Protein AF-A0A944R8H8-F1 (afdb_monomer_lite)

Foldseek 3Di:
DEEPPLVVDDPVVSVVVLQVVLVPADQQGKDFYYLVPQPDDRPQWDDPDRGIITGD

Sequence (56 aa):
FCRNLLYYLHPKKREYLLNKLVDHLEKGGWLVLGITETGYKLDRMKKLSLSIYQKI

pLDDT: mean 93.05, std 3.39, range [82.69, 96.81]

Radius of gyration: 10.3 Å; chains: 1; bounding box: 22×18×25 Å

Structure (mmCIF, N/CA/C/O backbone):
data_AF-A0A944R8H8-F1
#
_entry.id   AF-A0A944R8H8-F1
#
loop_
_atom_site.group_PDB
_atom_site.id
_atom_site.type_symbol
_atom_site.label_atom_id
_atom_site.label_alt_id
_atom_site.label_comp_id
_atom_site.label_asym_id
_atom_site.label_entity_id
_atom_site.label_seq_id
_atom_site.pdbx_PDB_ins_code
_atom_site.Cartn_x
_atom_site.Cartn_y
_atom_site.Cartn_z
_atom_site.occupancy
_atom_site.B_iso_or_equiv
_atom_site.auth_seq_id
_atom_site.auth_comp_id
_atom_site.auth_asym_id
_atom_site.auth_atom_id
_atom_site.pdbx_PDB_model_num
ATOM 1 N N . PHE A 1 1 ? -7.964 -7.609 -3.532 1.00 90.69 1 PHE A N 1
ATOM 2 C CA . PHE A 1 1 ? -6.692 -8.357 -3.659 1.00 90.69 1 PHE A CA 1
ATOM 3 C C . PHE A 1 1 ? -6.015 -7.973 -4.968 1.00 90.69 1 PHE A C 1
ATOM 5 O O . PHE A 1 1 ? -6.688 -7.971 -5.986 1.00 90.69 1 PHE A O 1
ATOM 12 N N . CYS A 1 2 ? -4.725 -7.631 -4.954 1.00 92.44 2 CYS A N 1
ATOM 13 C CA . CYS A 1 2 ? -3.937 -7.329 -6.155 1.00 92.44 2 CYS A CA 1
ATOM 14 C C . CYS A 1 2 ? -2.506 -7.829 -5.919 1.00 92.44 2 CYS A C 1
ATOM 16 O O . CYS A 1 2 ? -1.676 -7.105 -5.382 1.00 92.44 2 CYS A O 1
ATOM 18 N N . ARG A 1 3 ? -2.258 -9.112 -6.199 1.00 94.00 3 ARG A N 1
ATOM 19 C CA . ARG A 1 3 ? -1.020 -9.810 -5.826 1.00 94.00 3 ARG A CA 1
ATOM 20 C C . ARG A 1 3 ? -0.287 -10.281 -7.073 1.00 94.00 3 ARG A C 1
ATOM 22 O O . ARG A 1 3 ? -0.929 -10.757 -8.003 1.00 94.00 3 ARG A O 1
ATOM 29 N N . ASN A 1 4 ? 1.037 -10.199 -7.042 1.00 93.06 4 ASN A N 1
ATOM 30 C CA . ASN A 1 4 ? 1.945 -10.728 -8.056 1.00 93.06 4 ASN A CA 1
ATOM 31 C C . ASN A 1 4 ? 1.740 -10.151 -9.473 1.00 93.06 4 ASN A C 1
ATOM 33 O O . ASN A 1 4 ? 2.026 -10.811 -10.467 1.00 93.06 4 ASN A O 1
ATOM 37 N N . LEU A 1 5 ? 1.242 -8.918 -9.560 1.00 93.06 5 LEU A N 1
ATOM 38 C CA . LEU A 1 5 ? 0.944 -8.228 -10.819 1.00 93.06 5 LEU A CA 1
ATOM 39 C C . LEU A 1 5 ? 1.789 -6.962 -10.988 1.00 93.06 5 LEU A C 1
ATOM 41 O O . LEU A 1 5 ? 2.190 -6.605 -12.094 1.00 93.06 5 LEU A O 1
ATOM 45 N N . LEU A 1 6 ? 2.052 -6.255 -9.892 1.00 92.19 6 LEU A N 1
ATOM 46 C CA . LEU A 1 6 ? 2.580 -4.899 -9.910 1.00 92.19 6 LEU A CA 1
ATOM 47 C C . LEU A 1 6 ? 4.012 -4.847 -10.445 1.00 92.19 6 LEU A C 1
ATOM 49 O O . LEU A 1 6 ? 4.380 -3.857 -11.077 1.00 92.19 6 LEU A O 1
ATOM 53 N N . TYR A 1 7 ? 4.809 -5.899 -10.244 1.00 90.31 7 TYR A N 1
ATOM 54 C CA . TYR A 1 7 ? 6.205 -5.939 -10.690 1.00 90.31 7 TYR A CA 1
ATOM 55 C C . TYR A 1 7 ? 6.374 -6.012 -12.217 1.00 90.31 7 TYR A C 1
ATOM 57 O O . TYR A 1 7 ? 7.424 -5.616 -12.714 1.00 90.31 7 TYR A O 1
ATOM 65 N N . TYR A 1 8 ? 5.341 -6.413 -12.966 1.00 94.12 8 TYR A N 1
ATOM 66 C CA . TYR A 1 8 ? 5.336 -6.344 -14.434 1.00 94.12 8 TYR A CA 1
ATOM 67 C C . TYR A 1 8 ? 5.019 -4.943 -14.970 1.00 94.12 8 TYR A C 1
ATOM 69 O O . TYR A 1 8 ? 5.254 -4.644 -16.140 1.00 94.1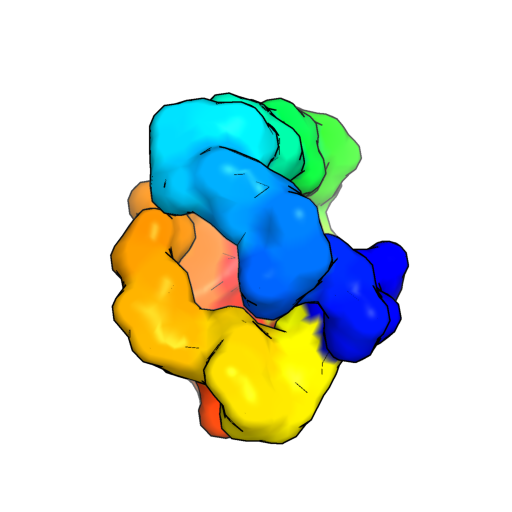2 8 TYR A O 1
ATOM 77 N N . LEU A 1 9 ? 4.451 -4.071 -14.133 1.00 93.94 9 LEU A N 1
ATOM 78 C CA . LEU A 1 9 ? 4.025 -2.744 -14.552 1.00 93.94 9 LEU A CA 1
ATOM 79 C C . LEU A 1 9 ? 5.175 -1.745 -14.457 1.00 93.94 9 LEU A C 1
ATOM 81 O O . LEU A 1 9 ? 5.890 -1.683 -13.451 1.00 93.94 9 LEU A O 1
ATOM 85 N N . HIS A 1 10 ? 5.271 -0.888 -15.476 1.00 95.19 10 HIS A N 1
ATOM 86 C CA . HIS A 1 10 ? 6.117 0.302 -15.438 1.00 95.19 10 HIS A CA 1
ATOM 87 C C . HIS A 1 10 ? 5.798 1.136 -14.178 1.00 95.19 10 HIS A C 1
ATOM 89 O O . HIS A 1 10 ? 4.610 1.316 -13.884 1.00 95.19 10 HIS A O 1
ATOM 95 N N . PRO A 1 11 ? 6.794 1.700 -13.462 1.00 92.44 11 PRO A N 1
ATOM 96 C CA . PRO A 1 11 ? 6.585 2.386 -12.181 1.00 92.44 11 PRO A CA 1
ATOM 97 C C . PRO A 1 11 ? 5.434 3.405 -12.182 1.00 92.44 11 PRO A C 1
ATOM 99 O O . PRO A 1 11 ? 4.554 3.339 -11.330 1.00 92.44 11 PRO A O 1
ATOM 102 N N . LYS A 1 12 ? 5.352 4.258 -13.213 1.00 93.62 12 LYS A N 1
ATOM 103 C CA . LYS A 1 12 ? 4.246 5.226 -13.371 1.00 93.62 12 LYS A CA 1
ATOM 104 C C . LYS A 1 12 ? 2.857 4.574 -13.480 1.00 93.62 12 LYS A C 1
ATOM 106 O O . LYS A 1 12 ? 1.896 5.067 -12.902 1.00 93.62 12 LYS A O 1
ATOM 111 N N . LYS A 1 13 ? 2.734 3.457 -14.213 1.00 94.75 13 LYS A N 1
ATOM 112 C CA . LYS A 1 13 ? 1.457 2.725 -14.345 1.00 94.75 13 LYS A CA 1
ATOM 113 C C . LYS A 1 13 ? 1.076 2.034 -13.041 1.00 94.75 13 LYS A C 1
ATOM 115 O O . LYS A 1 13 ? -0.101 1.950 -12.709 1.00 94.75 13 LYS A O 1
ATOM 120 N N . ARG A 1 14 ? 2.079 1.551 -12.310 1.00 94.12 14 ARG A N 1
ATOM 121 C CA . ARG A 1 14 ? 1.913 0.906 -11.013 1.00 94.12 14 ARG A CA 1
ATOM 122 C C . ARG A 1 14 ? 1.358 1.869 -9.970 1.00 94.12 14 ARG A C 1
ATOM 124 O O . ARG A 1 14 ? 0.369 1.548 -9.325 1.00 94.12 14 ARG A O 1
ATOM 131 N N . GLU A 1 15 ? 1.966 3.042 -9.843 1.00 93.38 15 GLU A N 1
ATOM 132 C CA . GLU A 1 15 ? 1.514 4.096 -8.932 1.00 93.38 15 GLU A CA 1
ATOM 133 C C . GLU A 1 15 ? 0.096 4.566 -9.279 1.00 93.38 15 GLU A C 1
ATOM 135 O O . GLU A 1 15 ? -0.772 4.617 -8.410 1.00 93.38 15 GLU A O 1
ATOM 140 N N . TYR A 1 16 ? -0.170 4.803 -10.567 1.00 95.25 16 TYR A N 1
ATOM 141 C CA . TYR A 1 16 ? -1.509 5.136 -11.051 1.00 95.25 16 TYR A CA 1
ATOM 142 C C . TYR A 1 16 ? -2.554 4.078 -10.659 1.00 95.25 16 TYR A C 1
ATOM 144 O O . TYR A 1 16 ? -3.606 4.417 -10.115 1.00 95.25 16 TYR A O 1
ATOM 152 N N . LEU A 1 17 ? -2.260 2.795 -10.901 1.00 95.31 17 LEU A N 1
ATOM 153 C CA . LEU A 1 17 ? -3.155 1.691 -10.556 1.00 95.31 17 LEU A CA 1
ATOM 154 C C . LEU A 1 17 ? -3.386 1.607 -9.044 1.00 95.31 17 LEU A C 1
ATOM 156 O O . LEU A 1 17 ? -4.526 1.470 -8.613 1.00 95.31 17 LEU A O 1
ATOM 160 N N . LEU A 1 18 ? -2.326 1.707 -8.241 1.00 94.75 18 LEU A N 1
ATOM 161 C CA . LEU A 1 18 ? -2.419 1.662 -6.783 1.00 94.75 18 LEU A CA 1
ATOM 162 C C . LEU A 1 18 ? -3.310 2.781 -6.238 1.00 94.75 18 LEU A C 1
ATOM 164 O O . LEU A 1 18 ? -4.204 2.502 -5.442 1.00 94.75 18 LEU A O 1
ATOM 168 N N . ASN A 1 19 ? -3.134 4.014 -6.717 1.00 94.69 19 ASN A N 1
ATOM 169 C CA . ASN A 1 19 ? -3.977 5.144 -6.327 1.00 94.69 19 ASN A CA 1
ATOM 170 C C . ASN A 1 19 ? -5.443 4.918 -6.710 1.00 94.69 19 ASN A C 1
ATOM 172 O O . ASN A 1 19 ? -6.328 5.104 -5.875 1.00 94.69 19 ASN A O 1
ATOM 176 N N . LYS A 1 20 ? -5.704 4.413 -7.924 1.00 95.94 20 LYS A N 1
ATOM 177 C CA . LYS A 1 20 ? -7.060 4.038 -8.343 1.00 95.94 20 LYS A CA 1
ATOM 178 C C . LYS A 1 20 ? -7.662 2.958 -7.449 1.00 95.94 20 LYS A C 1
ATOM 180 O O . LYS A 1 20 ? -8.819 3.087 -7.069 1.00 95.94 20 LYS A O 1
ATOM 185 N N . LEU A 1 21 ? -6.911 1.922 -7.078 1.00 95.44 21 LEU A N 1
ATOM 186 C CA . LEU A 1 21 ? -7.400 0.891 -6.158 1.00 95.44 21 LEU A CA 1
ATOM 187 C C . LEU A 1 21 ? -7.747 1.481 -4.785 1.00 95.44 21 LEU A C 1
ATOM 189 O O . LEU A 1 21 ? -8.787 1.141 -4.230 1.00 95.44 21 LEU A O 1
ATOM 193 N N . VAL A 1 22 ? -6.920 2.390 -4.258 1.00 95.44 22 VAL A N 1
ATOM 194 C CA . VAL A 1 22 ? -7.198 3.086 -2.990 1.00 95.44 22 VAL A CA 1
ATOM 195 C C . VAL A 1 22 ? -8.466 3.937 -3.086 1.00 95.44 22 VAL A C 1
ATOM 197 O O . VAL A 1 22 ? -9.269 3.937 -2.152 1.00 95.44 22 VAL A O 1
ATOM 200 N N . ASP A 1 23 ? -8.684 4.635 -4.201 1.00 95.62 23 ASP A N 1
ATOM 201 C CA . ASP A 1 23 ? -9.882 5.457 -4.404 1.00 95.62 23 ASP A CA 1
ATOM 202 C C . ASP A 1 23 ? -11.172 4.629 -4.359 1.00 95.62 23 ASP A C 1
ATOM 204 O O . ASP A 1 23 ? -12.137 5.071 -3.742 1.00 95.62 23 ASP A O 1
ATOM 208 N N . HIS A 1 24 ? -11.164 3.417 -4.925 1.00 95.81 24 HIS A N 1
ATOM 209 C CA . HIS A 1 24 ? -12.335 2.529 -4.987 1.00 95.81 24 HIS A CA 1
ATOM 210 C C . HIS A 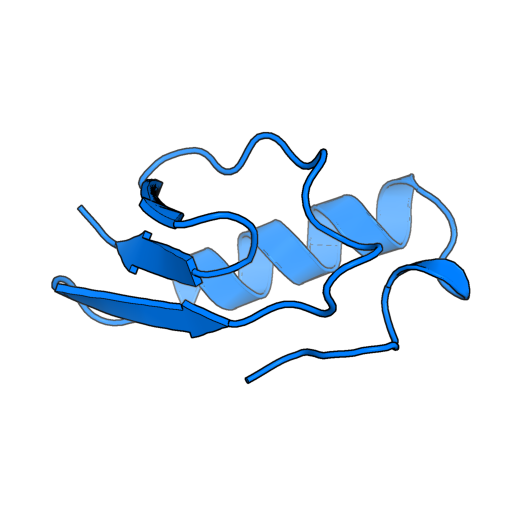1 24 ? -12.579 1.710 -3.714 1.00 95.81 24 HIS A C 1
ATOM 212 O O . HIS A 1 24 ? -13.565 0.983 -3.635 1.00 95.81 24 HIS A O 1
ATOM 218 N N . LEU A 1 25 ? -11.680 1.766 -2.730 1.00 96.38 25 LEU A N 1
ATOM 219 C CA . LEU A 1 25 ? -11.902 1.091 -1.457 1.00 96.38 25 LEU A CA 1
ATOM 220 C C . LEU A 1 25 ? -12.813 1.925 -0.561 1.00 96.38 25 LEU A C 1
ATOM 222 O O . LEU A 1 25 ? -12.641 3.135 -0.443 1.00 96.38 25 LEU A O 1
ATOM 226 N N . GLU A 1 26 ? -13.735 1.272 0.131 1.00 96.25 26 GLU A N 1
ATOM 227 C CA . GLU A 1 26 ? -14.484 1.901 1.217 1.00 96.25 26 GLU A CA 1
ATOM 228 C C . GLU A 1 26 ? -13.584 2.146 2.434 1.00 96.25 26 GLU A C 1
ATOM 230 O O . GLU A 1 26 ? -12.535 1.509 2.596 1.00 96.25 26 GLU A O 1
ATOM 235 N N . LYS A 1 27 ? -13.990 3.064 3.317 1.00 96.69 27 LYS A N 1
ATOM 236 C CA . LYS A 1 27 ? -13.299 3.280 4.596 1.00 96.69 27 LYS A CA 1
ATOM 237 C C . LYS 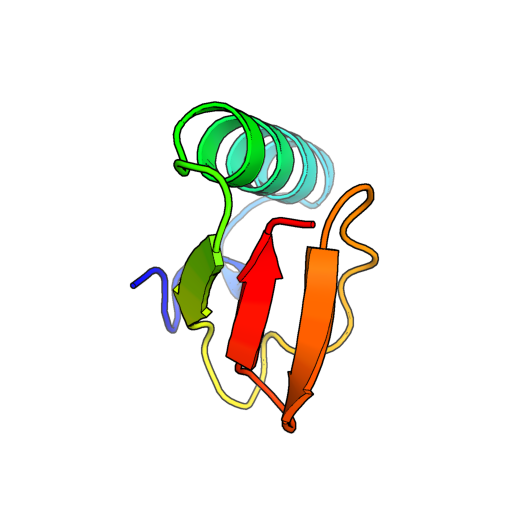A 1 27 ? -13.263 1.975 5.397 1.00 96.69 27 LYS A C 1
ATOM 239 O O . LYS A 1 27 ? -14.275 1.296 5.539 1.00 96.69 27 LYS A O 1
ATOM 244 N N . GLY A 1 28 ? -12.090 1.606 5.909 1.00 95.94 28 GLY A N 1
ATOM 245 C CA . GLY A 1 28 ? -11.871 0.318 6.572 1.00 95.94 28 GLY A CA 1
ATOM 246 C C . GLY A 1 28 ? -11.685 -0.872 5.621 1.00 95.94 28 GLY A C 1
ATOM 247 O O . GLY A 1 28 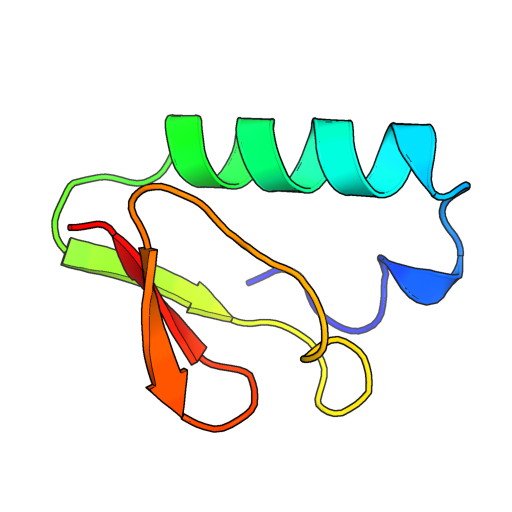? -11.333 -1.953 6.096 1.00 95.94 28 GLY A O 1
ATOM 248 N N . GLY A 1 29 ? -11.848 -0.687 4.306 1.00 96.62 29 GLY A N 1
ATOM 249 C CA . GLY A 1 29 ? -11.591 -1.695 3.279 1.00 96.62 29 GLY A CA 1
ATOM 250 C C . GLY A 1 29 ? -10.109 -2.050 3.153 1.00 96.62 29 GLY A C 1
ATOM 251 O O . GLY A 1 29 ? -9.228 -1.271 3.526 1.00 96.62 29 GLY A O 1
ATOM 252 N N . TRP A 1 30 ? -9.822 -3.255 2.653 1.00 96.12 30 TRP A N 1
ATOM 253 C CA . TRP A 1 30 ? -8.471 -3.825 2.651 1.00 96.12 30 TRP A CA 1
ATOM 254 C C . TRP A 1 30 ? -7.865 -3.910 1.250 1.00 96.12 30 TRP A C 1
ATOM 256 O O . TRP A 1 30 ? -8.491 -4.385 0.300 1.00 96.12 30 TRP A O 1
ATOM 266 N N . LEU A 1 31 ? -6.587 -3.549 1.151 1.00 96.06 31 LEU A N 1
ATOM 267 C CA . LEU A 1 31 ? -5.733 -3.827 0.006 1.00 96.06 31 LEU A CA 1
ATOM 268 C C . LEU A 1 31 ? -4.659 -4.838 0.408 1.00 96.06 31 LEU A C 1
ATOM 270 O O . LEU A 1 31 ? -3.861 -4.603 1.313 1.00 96.06 31 LEU A O 1
ATOM 274 N N . VAL A 1 32 ? -4.637 -5.966 -0.300 1.00 95.56 32 VAL A N 1
ATOM 275 C CA . VAL A 1 32 ? -3.694 -7.066 -0.066 1.00 95.56 32 VAL A CA 1
ATOM 276 C C . VAL A 1 32 ? -2.830 -7.254 -1.306 1.00 95.56 32 VAL A C 1
ATOM 278 O O . VAL A 1 32 ? -3.368 -7.544 -2.383 1.00 95.56 32 VAL A O 1
ATOM 281 N N . LEU A 1 33 ? -1.519 -7.096 -1.130 1.00 94.88 33 LEU A N 1
ATOM 282 C CA . LEU A 1 33 ? -0.488 -7.189 -2.166 1.00 94.88 33 LEU A CA 1
ATOM 283 C C . LEU A 1 33 ? 0.321 -8.495 -2.062 1.00 94.88 33 LEU A C 1
ATOM 285 O O . LEU A 1 33 ? 0.164 -9.281 -1.119 1.00 94.88 33 LEU A O 1
ATOM 289 N N . GLY A 1 34 ? 1.169 -8.768 -3.055 1.00 92.12 34 GLY A N 1
ATOM 290 C CA . GLY A 1 34 ? 2.163 -9.838 -2.990 1.00 92.12 34 GLY A CA 1
ATOM 291 C C . GLY A 1 34 ? 3.248 -9.557 -1.943 1.00 92.12 34 GLY A C 1
ATOM 292 O O . GLY A 1 34 ? 3.510 -8.411 -1.587 1.00 92.12 34 GLY A O 1
ATOM 293 N N . ILE A 1 35 ? 3.914 -10.606 -1.452 1.00 88.81 35 ILE A N 1
ATOM 294 C CA . ILE A 1 35 ? 4.975 -10.503 -0.424 1.00 88.81 35 ILE A CA 1
ATOM 295 C C . ILE A 1 35 ? 6.168 -9.670 -0.926 1.00 88.81 35 ILE A C 1
ATOM 297 O O . ILE A 1 35 ? 6.791 -8.939 -0.160 1.00 88.81 35 ILE A O 1
ATOM 301 N N . THR A 1 36 ? 6.441 -9.725 -2.229 1.00 87.44 36 THR A N 1
ATOM 302 C CA . THR A 1 36 ? 7.491 -8.953 -2.907 1.00 87.44 36 THR A CA 1
ATOM 303 C C . THR A 1 36 ? 7.039 -7.545 -3.324 1.00 87.44 36 THR A C 1
ATOM 305 O O . THR A 1 36 ? 7.812 -6.792 -3.906 1.00 87.44 36 THR A O 1
ATOM 308 N N . GLU A 1 37 ? 5.793 -7.159 -3.030 1.00 86.00 37 GLU A N 1
ATOM 309 C CA . GLU A 1 37 ? 5.133 -5.937 -3.517 1.00 86.00 37 GLU A CA 1
ATOM 310 C C . GLU A 1 37 ? 4.821 -4.950 -2.374 1.00 86.00 37 GLU A C 1
ATOM 312 O O . GLU A 1 37 ? 3.823 -4.239 -2.395 1.00 86.00 37 GLU A O 1
ATOM 317 N N . THR A 1 38 ? 5.662 -4.914 -1.341 1.00 82.69 38 THR A N 1
ATOM 318 C CA . THR A 1 38 ? 5.349 -4.306 -0.029 1.00 82.69 38 THR A CA 1
ATOM 319 C C . THR A 1 38 ? 6.034 -2.963 0.242 1.00 82.69 38 THR A C 1
ATOM 321 O O . THR A 1 38 ? 5.837 -2.355 1.301 1.00 82.69 38 THR A O 1
ATOM 324 N N . GLY A 1 39 ? 6.835 -2.494 -0.717 1.00 84.62 39 GLY A N 1
ATOM 325 C CA . GLY A 1 39 ? 7.620 -1.259 -0.637 1.00 84.62 39 GLY A CA 1
ATOM 326 C C . GLY A 1 39 ? 6.891 0.009 -1.092 1.00 84.62 39 GLY A C 1
ATOM 327 O O . GLY A 1 39 ? 7.513 1.064 -1.156 1.00 84.62 39 GLY A O 1
ATOM 328 N N . TYR A 1 40 ? 5.603 -0.064 -1.441 1.00 87.06 40 TYR A N 1
ATOM 329 C CA . TYR A 1 40 ? 4.874 1.098 -1.957 1.00 87.06 40 TYR A CA 1
ATOM 330 C C . TYR A 1 40 ? 4.385 2.015 -0.836 1.00 87.06 40 TYR A C 1
ATOM 332 O O . TYR A 1 40 ? 3.822 1.554 0.163 1.00 87.06 40 TYR A O 1
ATOM 340 N N . LYS A 1 41 ? 4.560 3.324 -1.041 1.00 84.69 41 LYS A N 1
ATOM 341 C CA . LYS A 1 41 ? 3.900 4.356 -0.242 1.00 84.69 41 LYS A CA 1
ATOM 342 C C . LYS A 1 41 ? 2.470 4.509 -0.757 1.00 84.69 41 LYS A C 1
ATOM 344 O O . LYS A 1 41 ? 2.269 4.814 -1.927 1.00 84.69 41 LYS A O 1
ATOM 349 N N . LEU A 1 42 ? 1.498 4.245 0.109 1.00 90.12 42 LEU A N 1
ATOM 350 C CA . LEU A 1 42 ? 0.077 4.366 -0.198 1.00 90.12 42 LEU A CA 1
ATOM 351 C C . LEU A 1 42 ? -0.525 5.411 0.734 1.00 90.12 42 LEU A C 1
ATOM 353 O O . LEU A 1 42 ? -0.696 5.157 1.927 1.00 90.12 42 LEU A O 1
ATOM 357 N N . ASP A 1 43 ? -0.821 6.589 0.200 1.00 89.56 43 ASP A N 1
ATOM 358 C CA . ASP A 1 43 ? -1.481 7.638 0.972 1.00 89.56 43 ASP A CA 1
ATOM 359 C C . ASP A 1 43 ? -2.925 7.217 1.305 1.00 89.56 43 ASP A C 1
ATOM 361 O O . ASP A 1 43 ? -3.562 6.484 0.546 1.00 89.56 43 ASP A O 1
ATOM 365 N N . ARG A 1 44 ? -3.457 7.676 2.448 1.00 94.12 44 ARG A N 1
ATOM 366 C CA . ARG A 1 44 ? -4.787 7.290 2.987 1.00 94.12 44 ARG A CA 1
ATOM 367 C C . ARG A 1 44 ? -4.924 5.803 3.357 1.00 94.12 44 ARG A C 1
ATOM 369 O O . ARG A 1 44 ? -6.032 5.308 3.549 1.00 94.12 44 ARG A O 1
ATOM 376 N N . MET A 1 45 ? -3.804 5.098 3.494 1.00 95.62 45 MET A N 1
ATOM 377 C CA . MET A 1 45 ? -3.759 3.700 3.908 1.00 95.62 45 MET A CA 1
ATOM 378 C C . MET A 1 45 ? -2.911 3.529 5.165 1.00 95.62 45 MET A C 1
ATOM 380 O O . MET A 1 45 ? -1.796 4.036 5.263 1.00 95.62 45 MET A O 1
ATOM 384 N N . LYS A 1 46 ? -3.408 2.734 6.109 1.00 94.75 46 LYS A N 1
ATOM 385 C CA . LYS A 1 46 ? -2.645 2.234 7.249 1.00 94.75 46 LYS A CA 1
ATOM 386 C C . LYS A 1 46 ? -2.044 0.878 6.889 1.00 94.75 46 LYS A C 1
ATOM 388 O O . LYS A 1 46 ? -2.775 -0.054 6.557 1.00 94.75 46 LYS A O 1
ATOM 393 N N . LYS A 1 47 ? -0.719 0.743 6.975 1.00 93.50 47 LYS A N 1
ATOM 394 C CA . LYS A 1 47 ? -0.042 -0.556 6.8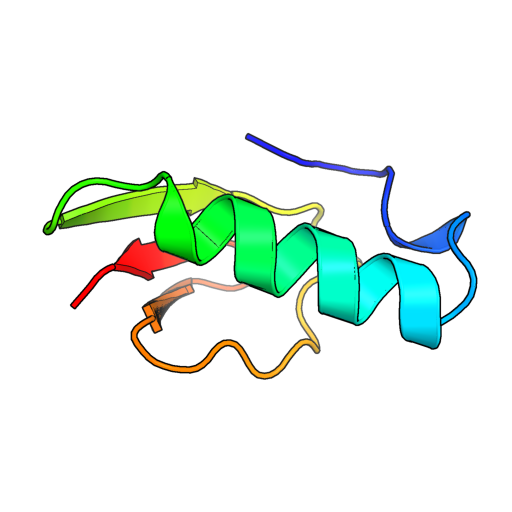36 1.00 93.50 47 LYS A CA 1
ATOM 395 C C . LYS A 1 47 ? -0.263 -1.373 8.113 1.00 93.50 47 LYS A C 1
ATOM 397 O O . LYS A 1 47 ? 0.129 -0.934 9.190 1.00 93.50 47 LYS A O 1
ATOM 402 N N . LEU A 1 48 ? -0.920 -2.528 7.992 1.00 92.38 48 LEU A N 1
ATOM 403 C CA . LEU A 1 48 ? -1.232 -3.419 9.120 1.00 92.38 48 LEU A CA 1
ATOM 404 C C . LEU A 1 48 ? -0.240 -4.578 9.237 1.00 92.38 48 LEU A C 1
ATOM 406 O O . LEU A 1 48 ? 0.057 -5.038 10.332 1.00 92.38 48 LEU A O 1
ATOM 410 N N . SER A 1 49 ? 0.262 -5.060 8.103 1.00 90.19 49 SER A N 1
ATOM 411 C CA . SER A 1 49 ? 1.249 -6.137 8.021 1.00 90.19 49 SER A CA 1
ATOM 412 C C . SER A 1 49 ? 2.099 -5.953 6.762 1.00 90.19 49 SER A C 1
ATOM 414 O O . SER A 1 49 ? 1.945 -4.962 6.044 1.00 90.19 49 SER A O 1
ATOM 416 N N . LEU A 1 50 ? 3.001 -6.894 6.479 1.00 88.12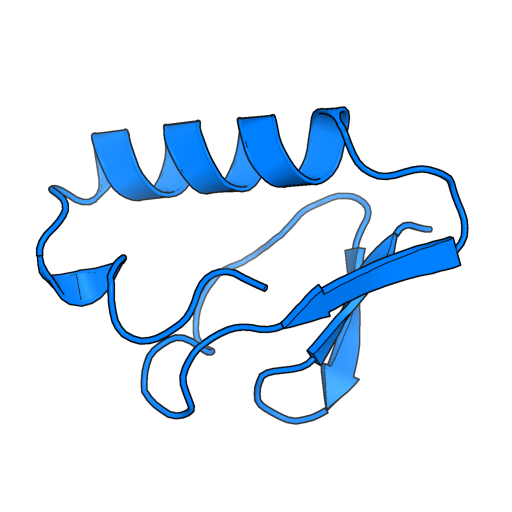 50 LEU A N 1
ATOM 417 C CA . LEU A 1 50 ? 3.962 -6.821 5.381 1.00 88.12 50 LEU A CA 1
ATOM 418 C C . LEU A 1 50 ? 3.287 -6.424 4.057 1.00 88.12 50 LEU A C 1
ATOM 420 O O . LEU A 1 50 ? 3.703 -5.444 3.448 1.00 88.12 50 LEU A O 1
ATOM 424 N N . SER A 1 51 ? 2.216 -7.120 3.661 1.00 92.31 51 SER A N 1
ATOM 425 C CA . SER A 1 51 ? 1.497 -6.897 2.398 1.00 92.31 51 SER A CA 1
ATOM 426 C C . SER A 1 51 ? 0.024 -6.506 2.555 1.00 92.31 51 SER A C 1
ATOM 428 O O . SER A 1 51 ? -0.735 -6.576 1.587 1.00 92.31 51 SER A O 1
ATOM 430 N N . ILE A 1 52 ? -0.390 -6.102 3.760 1.00 93.81 52 ILE A N 1
ATOM 431 C CA . ILE A 1 52 ? -1.789 -5.796 4.085 1.00 93.81 52 ILE A CA 1
ATOM 432 C C . ILE A 1 52 ? -1.913 -4.335 4.503 1.00 93.81 52 ILE A C 1
ATOM 434 O O . ILE A 1 52 ? -1.252 -3.881 5.442 1.00 93.81 52 ILE A O 1
ATOM 438 N N . TYR A 1 53 ? -2.808 -3.629 3.822 1.00 95.75 53 TYR A N 1
ATOM 439 C CA . TYR A 1 53 ? -3.114 -2.221 4.024 1.00 95.75 53 TYR A CA 1
ATOM 440 C C . TYR A 1 53 ? -4.619 -2.044 4.223 1.00 95.75 53 TYR A C 1
ATOM 442 O O . TYR A 1 53 ? -5.413 -2.736 3.585 1.00 95.75 53 TYR A O 1
ATOM 450 N N . GLN A 1 54 ? -5.012 -1.107 5.079 1.00 96.50 54 GLN A N 1
ATOM 451 C CA . GLN A 1 54 ? -6.410 -0.769 5.337 1.00 96.50 54 GLN A CA 1
ATOM 452 C C . GLN A 1 54 ? -6.653 0.722 5.097 1.00 96.50 54 GLN A C 1
ATOM 454 O O . GLN A 1 54 ? -5.860 1.548 5.552 1.00 96.50 54 GLN A O 1
ATOM 459 N N . LYS A 1 55 ? -7.743 1.068 4.406 1.00 96.81 55 LYS A N 1
ATOM 460 C CA . LYS A 1 55 ? -8.102 2.464 4.127 1.00 96.81 55 LYS A CA 1
ATOM 461 C C . LYS A 1 55 ? -8.542 3.177 5.404 1.00 96.81 55 LYS A C 1
ATOM 463 O O . LYS A 1 55 ? -9.379 2.650 6.141 1.00 96.81 55 LYS A O 1
ATOM 468 N N . ILE A 1 56 ? -7.951 4.349 5.640 1.00 93.50 56 ILE A N 1
ATOM 469 C CA . ILE A 1 56 ? -8.236 5.235 6.781 1.00 93.50 56 ILE A CA 1
ATOM 470 C C . ILE A 1 56 ? -9.530 6.012 6.536 1.00 93.50 56 ILE A C 1
ATOM 472 O O . ILE A 1 56 ? -9.777 6.404 5.375 1.00 93.50 56 ILE A O 1
#

Secondary structure (DSSP, 8-state):
---S-GGGS-HHHHHHHHHHHHHTSPTT-EEE--TT------TTEEEEETTEEEE-